Protein AF-N8WU53-F1 (afdb_monomer_lite)

Radius of gyration: 13.86 Å; chains: 1; bounding box: 39×36×28 Å

Foldseek 3Di:
DDLVQQDDPCLFVVLAQDDAQLCAPPQAPQDPRSHQWGWAAAPPPCADVPGTGRSLRTFIGGPRVNCVRVCVPVVDDDDPVSSVRRSVVSVVSCVVVVNDDDPPDDD

InterPro domains:
  IPR010774 Putative nuclease YbcO [PF07102] (10-84)

Organism: NCBI:txid70346

Sequence (107 aa):
MSKAERISEHLRQFAKHQPCTLRLPGVCSDDAQHETTVMCHLSIGMRGVGMKVNDLFSIHACHTCHDALDRRRGDIEIDEGDVLKALCRTLELRMRAGLIQVKGMPQ

Structure (mmCIF, N/CA/C/O backbone):
data_AF-N8WU53-F1
#
_entry.id   AF-N8WU53-F1
#
loop_
_atom_site.group_PDB
_atom_site.id
_atom_site.type_symbol
_atom_site.label_atom_id
_atom_site.label_alt_id
_atom_site.label_comp_id
_atom_site.label_asym_id
_atom_site.label_entity_id
_atom_site.label_seq_id
_atom_site.pdbx_PDB_ins_code
_atom_site.Cartn_x
_atom_site.Cartn_y
_atom_site.Cartn_z
_atom_site.occupancy
_atom_site.B_iso_or_equiv
_atom_site.auth_seq_id
_atom_site.auth_comp_id
_atom_site.auth_asym_id
_atom_site.auth_atom_id
_atom_site.pdbx_PDB_model_num
ATOM 1 N N . MET A 1 1 ? -7.052 21.679 2.124 1.00 68.88 1 MET A N 1
ATOM 2 C CA . MET A 1 1 ? -6.437 20.830 3.163 1.00 68.88 1 MET A CA 1
ATOM 3 C C . MET A 1 1 ? -5.041 21.334 3.496 1.00 68.88 1 MET A C 1
ATOM 5 O O . MET A 1 1 ? -4.199 21.395 2.601 1.00 68.88 1 MET A O 1
ATOM 9 N N . SER A 1 2 ? -4.780 21.689 4.747 1.00 80.56 2 SER A N 1
ATOM 10 C CA . SER A 1 2 ? -3.460 21.978 5.306 1.00 80.56 2 SER A CA 1
ATOM 11 C C . SER A 1 2 ? -2.570 20.724 5.323 1.00 80.56 2 SER A C 1
ATOM 13 O O . SER A 1 2 ? -3.004 19.629 4.957 1.00 80.56 2 SER A O 1
ATOM 15 N N . LYS A 1 3 ? -1.301 20.871 5.724 1.00 77.75 3 LYS A N 1
ATOM 16 C CA . LYS A 1 3 ? -0.391 19.730 5.927 1.00 77.75 3 LYS A CA 1
ATOM 17 C C . LYS A 1 3 ? -0.889 18.805 7.046 1.00 77.75 3 LYS A C 1
ATOM 19 O O . LYS A 1 3 ? -0.822 17.594 6.887 1.00 77.75 3 LYS A O 1
ATOM 24 N N . ALA A 1 4 ? -1.406 19.372 8.137 1.00 84.81 4 ALA A N 1
ATOM 25 C CA . ALA A 1 4 ? -1.896 18.610 9.284 1.00 84.81 4 ALA A CA 1
ATOM 26 C C . ALA A 1 4 ? -3.125 17.760 8.926 1.00 84.81 4 ALA A C 1
ATOM 28 O O . ALA A 1 4 ? -3.205 16.605 9.314 1.00 84.81 4 ALA A O 1
ATOM 29 N N . GLU A 1 5 ? -4.025 18.287 8.092 1.00 85.75 5 GLU A N 1
ATOM 30 C CA . GLU A 1 5 ? -5.240 17.577 7.657 1.00 85.75 5 GLU A CA 1
ATOM 31 C C . GLU A 1 5 ? -4.962 16.396 6.707 1.00 85.75 5 GLU A C 1
ATOM 33 O O . GLU A 1 5 ? -5.870 15.638 6.378 1.00 85.75 5 GLU A O 1
ATOM 38 N N . ARG A 1 6 ? -3.723 16.246 6.220 1.00 87.56 6 ARG A N 1
ATOM 39 C CA . ARG A 1 6 ? -3.320 15.199 5.266 1.00 87.56 6 ARG A CA 1
ATOM 40 C C . ARG A 1 6 ? -2.538 14.055 5.903 1.00 87.56 6 ARG A C 1
ATOM 42 O O . ARG A 1 6 ? -2.235 13.098 5.198 1.00 87.56 6 ARG A O 1
ATOM 49 N N . ILE A 1 7 ? -2.175 14.171 7.178 1.00 91.94 7 ILE A N 1
ATOM 50 C CA . ILE A 1 7 ? -1.293 13.229 7.870 1.00 91.94 7 ILE A CA 1
ATOM 51 C C . ILE A 1 7 ? -2.091 12.505 8.953 1.00 91.94 7 ILE A C 1
ATOM 53 O O . ILE A 1 7 ? -2.814 13.139 9.715 1.00 91.94 7 ILE A O 1
ATOM 57 N N . SER A 1 8 ? -1.939 11.184 9.041 1.00 95.00 8 SER A N 1
ATOM 58 C CA . SER A 1 8 ? -2.538 10.359 10.088 1.00 95.00 8 SER A CA 1
ATOM 59 C C . SER A 1 8 ? -1.517 9.375 10.644 1.00 95.00 8 SER A C 1
ATOM 61 O O . SER A 1 8 ? -1.058 8.467 9.951 1.00 95.00 8 SER A O 1
ATOM 63 N N . GLU A 1 9 ? -1.190 9.531 11.927 1.00 95.62 9 GLU A N 1
ATOM 64 C CA . GLU A 1 9 ? -0.300 8.604 12.628 1.00 95.62 9 GLU A CA 1
ATOM 65 C C . GLU A 1 9 ? -0.926 7.211 12.758 1.00 95.62 9 GLU A C 1
ATOM 67 O O . GLU A 1 9 ? -0.242 6.202 12.614 1.00 95.62 9 GLU A O 1
ATOM 72 N N . HIS A 1 10 ? -2.248 7.138 12.923 1.00 97.12 10 HIS A N 1
ATOM 73 C CA . HIS A 1 10 ? -2.960 5.865 12.993 1.00 97.12 10 HIS A CA 1
ATOM 74 C C . HIS A 1 10 ? -2.848 5.071 11.690 1.00 97.12 10 HIS A C 1
ATOM 76 O O . HIS A 1 10 ? -2.605 3.870 11.740 1.00 97.12 10 HIS A O 1
ATOM 82 N N . LEU A 1 11 ? -2.949 5.725 10.525 1.00 97.44 11 LEU A N 1
ATOM 83 C CA . LEU A 1 11 ? -2.757 5.046 9.237 1.00 97.44 11 LEU A CA 1
ATOM 84 C C . LEU A 1 11 ? -1.309 4.571 9.049 1.00 97.44 11 LEU A C 1
ATOM 86 O O . LEU A 1 11 ? -1.088 3.487 8.510 1.00 97.44 11 LEU A O 1
ATOM 90 N N . ARG A 1 12 ? -0.330 5.353 9.522 1.00 96.06 12 ARG A N 1
ATOM 91 C CA . ARG A 1 12 ? 1.099 4.998 9.466 1.00 96.06 12 ARG A CA 1
ATOM 92 C C . ARG A 1 12 ? 1.419 3.784 10.316 1.00 96.06 12 ARG A C 1
ATOM 94 O O . ARG A 1 12 ? 2.078 2.868 9.834 1.00 96.06 12 ARG A O 1
ATOM 101 N N . GLN A 1 13 ? 0.960 3.782 11.564 1.00 97.75 13 GLN A N 1
ATOM 102 C CA . GLN A 1 13 ? 1.178 2.661 12.473 1.00 97.75 13 GLN A CA 1
ATOM 103 C C . GLN A 1 13 ? 0.401 1.431 12.023 1.00 97.75 13 GLN A C 1
ATOM 105 O O . GLN A 1 13 ? 0.956 0.339 12.045 1.00 97.75 13 GLN A O 1
ATOM 110 N N . PHE A 1 14 ? -0.834 1.607 11.543 1.00 98.12 14 PHE A N 1
ATOM 111 C CA . PHE A 1 14 ? -1.641 0.498 11.052 1.00 98.12 14 PHE A CA 1
ATOM 112 C C . PHE A 1 14 ? -0.995 -0.225 9.879 1.00 98.12 14 PHE A C 1
ATOM 114 O O . PHE A 1 14 ? -1.130 -1.430 9.815 1.00 98.12 14 PHE A O 1
ATOM 121 N N . ALA A 1 15 ? -0.286 0.463 8.980 1.00 97.88 15 ALA A N 1
ATOM 122 C CA . ALA A 1 15 ? 0.352 -0.186 7.833 1.00 97.88 15 ALA A CA 1
ATOM 123 C C . ALA A 1 15 ? 1.452 -1.193 8.215 1.00 97.88 15 ALA A C 1
ATOM 125 O O . ALA A 1 15 ? 1.756 -2.079 7.417 1.00 97.88 15 ALA A O 1
ATOM 126 N N . LYS A 1 16 ? 2.051 -1.069 9.406 1.00 96.56 16 LYS A N 1
ATOM 127 C CA . LYS A 1 16 ? 3.054 -2.025 9.891 1.00 96.56 16 LYS A CA 1
ATOM 128 C C . LYS A 1 16 ? 2.402 -3.382 10.128 1.00 96.56 16 LYS A C 1
ATOM 130 O O . LYS A 1 16 ? 1.298 -3.450 10.664 1.00 96.56 16 LYS A O 1
ATOM 135 N N . HIS A 1 17 ? 3.101 -4.453 9.764 1.00 95.62 17 HIS A N 1
ATOM 136 C CA . HIS A 1 17 ? 2.609 -5.828 9.898 1.00 95.62 17 HIS A CA 1
ATOM 137 C C . HIS A 1 17 ? 1.288 -6.104 9.154 1.00 95.62 17 HIS A C 1
ATOM 139 O O . HIS A 1 17 ? 0.575 -7.054 9.477 1.00 95.62 17 HIS A O 1
ATOM 145 N N . GLN A 1 18 ? 0.940 -5.287 8.156 1.00 98.00 18 GLN A N 1
ATOM 146 C CA . GLN A 1 18 ? -0.195 -5.554 7.274 1.00 98.00 18 GLN A CA 1
ATOM 147 C C . GLN A 1 18 ? 0.272 -6.202 5.981 1.00 98.00 18 GLN A C 1
ATOM 149 O O . GLN A 1 18 ? 1.367 -5.895 5.520 1.00 98.00 18 GLN A O 1
ATOM 154 N N . PRO A 1 19 ? -0.578 -7.003 5.323 1.00 98.19 19 PRO A N 1
ATOM 155 C CA . PRO A 1 19 ? -0.235 -7.567 4.030 1.00 98.19 19 PRO A CA 1
ATOM 156 C C . PRO A 1 19 ? 0.149 -6.490 3.016 1.00 98.19 19 PRO A C 1
ATOM 158 O O . PRO A 1 19 ? -0.528 -5.460 2.894 1.00 98.19 19 PRO A O 1
ATOM 161 N N . CYS A 1 20 ? 1.170 -6.771 2.207 1.00 98.44 20 CYS A N 1
ATOM 162 C CA . CYS A 1 20 ? 1.442 -5.991 1.013 1.00 98.44 20 CYS A CA 1
ATOM 163 C C . CYS A 1 20 ? 0.202 -6.038 0.112 1.00 98.44 20 CYS A C 1
ATOM 165 O O . CYS A 1 20 ? -0.327 -7.102 -0.232 1.00 98.44 20 CYS A O 1
ATOM 167 N N . THR A 1 21 ? -0.292 -4.862 -0.260 1.00 98.62 21 THR A N 1
ATOM 168 C CA . THR A 1 21 ? -1.494 -4.716 -1.088 1.00 98.62 21 THR A CA 1
ATOM 169 C C . THR A 1 21 ? -1.171 -4.603 -2.572 1.00 98.62 21 THR A C 1
ATOM 171 O O . THR A 1 21 ? -2.027 -4.952 -3.389 1.00 98.62 21 THR A O 1
ATOM 174 N N . LEU A 1 22 ? 0.059 -4.197 -2.921 1.00 97.62 22 LEU A N 1
ATOM 175 C CA . LEU A 1 22 ? 0.516 -4.082 -4.308 1.00 97.62 22 LEU A CA 1
ATOM 176 C C . LEU A 1 22 ? 0.755 -5.452 -4.952 1.00 97.62 22 LEU A C 1
ATOM 178 O O . LEU A 1 22 ? 0.234 -5.708 -6.031 1.00 97.62 22 LEU A O 1
ATOM 182 N N . ARG A 1 23 ? 1.441 -6.365 -4.249 1.00 96.06 23 ARG A N 1
ATOM 183 C CA . ARG A 1 23 ? 1.624 -7.776 -4.651 1.00 96.06 23 ARG A CA 1
ATOM 184 C C . ARG A 1 23 ? 2.118 -7.959 -6.093 1.00 96.06 23 ARG A C 1
ATOM 186 O O . ARG A 1 23 ? 1.595 -8.804 -6.816 1.00 96.06 23 ARG A O 1
ATOM 193 N N . LEU A 1 24 ? 3.120 -7.176 -6.499 1.00 95.88 24 LEU A N 1
ATOM 194 C CA . LEU A 1 24 ? 3.713 -7.276 -7.836 1.00 95.88 24 LEU A CA 1
ATOM 195 C C . LEU A 1 24 ? 4.243 -8.703 -8.091 1.00 95.88 24 LEU A C 1
ATOM 197 O O . LEU A 1 24 ? 5.079 -9.179 -7.311 1.00 95.88 24 LEU A O 1
ATOM 201 N N . PRO A 1 25 ? 3.784 -9.397 -9.149 1.00 94.00 25 PRO A N 1
ATOM 202 C CA . PRO A 1 25 ? 4.235 -10.750 -9.465 1.00 94.00 25 PRO A CA 1
ATOM 203 C C . PRO A 1 25 ? 5.750 -10.816 -9.681 1.00 94.00 25 PRO A C 1
ATOM 205 O O . PRO A 1 25 ? 6.319 -9.979 -10.373 1.00 94.00 25 PRO A O 1
ATOM 208 N N . GLY A 1 26 ? 6.418 -11.796 -9.067 1.00 93.69 26 GLY A N 1
ATOM 209 C CA . GLY A 1 26 ? 7.875 -11.973 -9.181 1.00 93.69 26 GLY A CA 1
ATOM 210 C C . GLY A 1 26 ? 8.731 -10.917 -8.464 1.00 93.69 26 GLY A C 1
ATOM 211 O O . GLY A 1 26 ? 9.950 -11.051 -8.434 1.00 93.69 26 GLY A O 1
ATOM 212 N N . VAL A 1 27 ? 8.112 -9.897 -7.860 1.00 95.62 27 VAL A N 1
ATOM 213 C CA . VAL A 1 27 ? 8.795 -8.793 -7.162 1.00 95.62 27 VAL A CA 1
ATOM 214 C C . VAL A 1 27 ? 8.447 -8.779 -5.678 1.00 95.62 27 VAL A C 1
ATOM 216 O O . VAL A 1 27 ? 9.303 -8.511 -4.840 1.00 95.62 27 VAL A O 1
ATOM 219 N N . CYS A 1 28 ? 7.183 -9.037 -5.339 1.00 96.88 28 CYS A N 1
ATOM 220 C CA . CYS A 1 28 ? 6.686 -8.948 -3.974 1.00 96.88 28 CYS A CA 1
ATOM 221 C C . CYS A 1 28 ? 7.401 -9.932 -3.042 1.00 96.88 28 CYS A C 1
ATOM 223 O O . CYS A 1 28 ? 7.313 -11.142 -3.223 1.00 96.88 28 CYS A O 1
ATOM 225 N N . SER A 1 29 ? 8.051 -9.394 -2.010 1.00 95.25 29 SER A N 1
ATOM 226 C CA . SER A 1 29 ? 8.751 -10.156 -0.965 1.00 95.25 29 SER A CA 1
ATOM 227 C C . SER A 1 29 ? 8.067 -9.995 0.394 1.00 95.25 29 SER A C 1
ATOM 229 O O . SER A 1 29 ? 8.722 -9.778 1.406 1.00 95.25 29 SER A O 1
ATOM 231 N N . ASP A 1 30 ? 6.734 -10.001 0.393 1.00 95.62 30 ASP A N 1
ATOM 232 C CA . ASP A 1 30 ? 5.934 -9.973 1.618 1.00 95.62 30 ASP A CA 1
ATOM 233 C C . ASP A 1 30 ? 5.986 -11.350 2.291 1.00 95.62 30 ASP A C 1
ATOM 235 O O . ASP A 1 30 ? 5.674 -12.361 1.659 1.00 95.62 30 ASP A O 1
ATOM 239 N N . ASP A 1 31 ? 6.426 -11.382 3.545 1.00 92.06 31 ASP A N 1
ATOM 2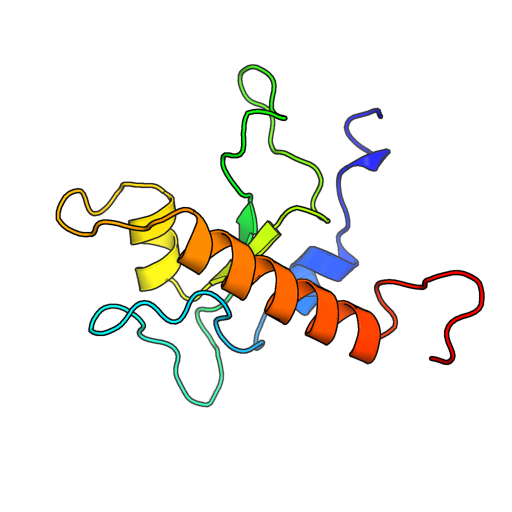40 C CA . ASP A 1 31 ? 6.513 -12.594 4.358 1.00 92.06 31 ASP A CA 1
ATOM 241 C C . ASP A 1 31 ? 5.216 -12.824 5.160 1.00 92.06 31 ASP A C 1
ATOM 243 O O . ASP A 1 31 ? 4.247 -12.071 5.051 1.00 92.06 31 ASP A O 1
ATOM 247 N N . ALA A 1 32 ? 5.167 -13.897 5.953 1.00 92.19 32 ALA A N 1
ATOM 248 C CA . ALA A 1 32 ? 3.982 -14.241 6.742 1.00 92.19 32 ALA A CA 1
ATOM 249 C C . ALA A 1 32 ? 3.752 -13.308 7.950 1.00 92.19 32 ALA A C 1
ATOM 251 O O . ALA A 1 32 ? 2.662 -13.308 8.519 1.00 92.19 32 ALA A O 1
ATOM 252 N N . GLN A 1 33 ? 4.769 -12.547 8.359 1.00 92.62 33 GLN A N 1
ATOM 253 C CA . GLN A 1 33 ? 4.744 -11.595 9.472 1.00 92.62 33 GLN A CA 1
ATOM 254 C C . GLN A 1 33 ? 4.598 -10.136 8.995 1.00 92.62 33 GLN A C 1
ATOM 256 O O . GLN A 1 33 ? 4.440 -9.221 9.812 1.00 92.62 33 GLN A O 1
ATOM 261 N N . HIS A 1 34 ? 4.638 -9.920 7.680 1.00 96.88 34 HIS A N 1
ATOM 262 C CA . HIS A 1 34 ? 4.556 -8.637 7.002 1.00 96.88 34 HIS A CA 1
ATOM 263 C C . HIS A 1 34 ? 5.556 -7.596 7.533 1.00 96.88 34 HIS A C 1
ATOM 265 O O . HIS A 1 34 ? 5.244 -6.402 7.607 1.00 96.88 34 HIS A O 1
ATOM 271 N N . GLU A 1 35 ? 6.756 -8.028 7.937 1.00 95.88 35 GLU A N 1
ATOM 272 C CA . GLU A 1 35 ? 7.703 -7.191 8.696 1.00 95.88 35 GLU A CA 1
ATOM 273 C C . GLU A 1 35 ? 8.158 -5.954 7.922 1.00 95.88 35 GLU A C 1
ATOM 275 O O . GLU A 1 35 ? 8.373 -4.884 8.493 1.00 95.88 35 GLU A O 1
ATOM 280 N N . THR A 1 36 ? 8.285 -6.093 6.604 1.00 97.00 36 THR A N 1
ATOM 281 C CA . THR A 1 36 ? 8.796 -5.025 5.738 1.00 97.00 36 THR A CA 1
ATOM 282 C C . THR A 1 36 ? 7.701 -4.135 5.157 1.00 97.00 36 THR A C 1
ATOM 284 O O . THR A 1 36 ? 8.008 -3.214 4.395 1.00 97.00 36 THR A O 1
ATOM 287 N N . THR A 1 37 ? 6.431 -4.394 5.479 1.00 98.12 37 THR A N 1
ATOM 288 C CA . THR A 1 37 ? 5.317 -3.622 4.931 1.00 98.12 37 THR A CA 1
ATOM 289 C C . THR A 1 37 ? 5.160 -2.283 5.643 1.00 98.12 37 THR A C 1
ATOM 291 O O . THR A 1 37 ? 5.073 -2.198 6.868 1.00 98.12 37 THR A O 1
ATOM 294 N N . VAL A 1 38 ? 5.114 -1.215 4.844 1.00 97.56 38 VAL A N 1
ATOM 295 C CA . VAL A 1 38 ? 4.956 0.167 5.306 1.00 97.56 38 VAL A CA 1
ATOM 296 C C . VAL A 1 38 ? 3.898 0.909 4.492 1.00 97.56 38 VAL A C 1
ATOM 298 O O . VAL A 1 38 ? 3.415 0.437 3.461 1.00 97.56 38 VAL A O 1
ATOM 301 N N . MET A 1 39 ? 3.529 2.101 4.963 1.00 97.56 39 MET A N 1
ATOM 302 C CA . MET A 1 39 ? 2.634 3.005 4.246 1.00 97.56 39 MET A CA 1
ATOM 303 C C . MET A 1 39 ? 3.391 3.757 3.142 1.00 97.56 39 MET A C 1
ATOM 305 O O . MET A 1 39 ? 4.287 4.551 3.433 1.00 97.56 39 MET A O 1
ATOM 309 N N . CYS A 1 40 ? 2.987 3.563 1.888 1.00 96.06 40 CYS A N 1
ATOM 310 C CA . CYS A 1 40 ? 3.622 4.147 0.707 1.00 96.06 40 CYS A CA 1
ATOM 311 C C . CYS A 1 40 ? 2.671 5.112 -0.007 1.00 96.06 40 CYS A C 1
ATOM 313 O O . CYS A 1 40 ? 1.580 4.732 -0.435 1.00 96.06 40 CYS A O 1
ATOM 315 N N . HIS A 1 41 ? 3.071 6.378 -0.142 1.00 93.88 41 HIS A N 1
ATOM 316 C CA . HIS A 1 41 ? 2.268 7.409 -0.808 1.00 93.88 41 HIS A CA 1
ATOM 317 C C . HIS A 1 41 ? 2.225 7.216 -2.321 1.00 93.88 41 HIS A C 1
ATOM 319 O O . HIS A 1 41 ? 3.263 7.057 -2.959 1.00 93.88 41 HIS A O 1
ATOM 325 N N . LEU A 1 42 ? 1.035 7.336 -2.909 1.00 92.25 42 LEU A N 1
ATOM 326 C CA . LEU A 1 42 ? 0.875 7.250 -4.356 1.00 92.25 42 LEU A CA 1
ATOM 327 C C . LEU A 1 42 ? 1.303 8.543 -5.062 1.00 92.25 42 LEU A C 1
ATOM 329 O O . LEU A 1 42 ? 1.043 9.661 -4.608 1.00 92.25 42 LEU A O 1
ATOM 333 N N . SER A 1 43 ? 1.911 8.392 -6.238 1.00 83.31 43 SER A N 1
ATOM 334 C CA . SER A 1 43 ? 2.417 9.497 -7.059 1.00 83.31 43 SER A CA 1
ATOM 335 C C . SER A 1 43 ? 1.390 10.037 -8.073 1.00 83.31 43 SER A C 1
ATOM 337 O O . SER A 1 43 ? 1.739 10.316 -9.213 1.00 83.31 43 SER A O 1
ATOM 339 N N . ILE A 1 44 ? 0.143 10.263 -7.652 1.00 79.81 44 ILE A N 1
ATOM 340 C CA . ILE A 1 44 ? -1.037 10.513 -8.518 1.00 79.81 44 ILE A CA 1
ATOM 341 C C . ILE A 1 44 ? -1.315 11.990 -8.879 1.00 79.81 44 ILE A C 1
ATOM 343 O O . ILE A 1 44 ? -2.461 12.419 -8.915 1.00 79.81 44 ILE A O 1
ATOM 347 N N . GLY A 1 45 ? -0.291 12.827 -9.077 1.00 74.31 45 GLY A N 1
A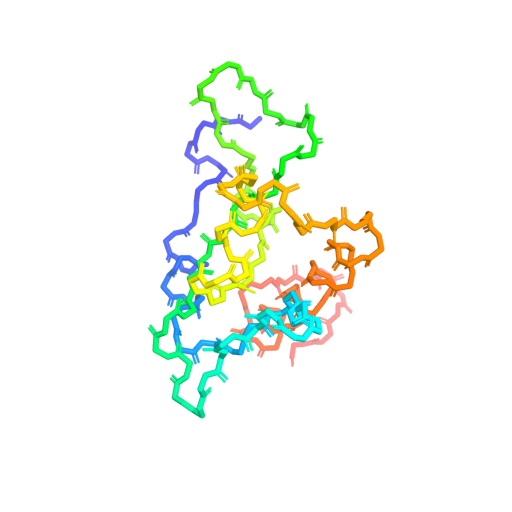TOM 348 C CA . GLY A 1 45 ? -0.476 14.233 -9.508 1.00 74.31 45 GLY A CA 1
ATOM 349 C C . GLY A 1 45 ? -1.155 15.182 -8.499 1.00 74.31 45 GLY A C 1
ATOM 350 O O . GLY A 1 45 ? -1.118 16.394 -8.669 1.00 74.31 45 GLY A O 1
ATOM 351 N N . MET A 1 46 ? -1.690 14.670 -7.389 1.00 72.94 46 MET A N 1
ATOM 352 C CA . MET A 1 46 ? -2.326 15.448 -6.314 1.00 72.94 46 MET A CA 1
ATOM 353 C C . MET A 1 46 ? -1.322 15.996 -5.282 1.00 72.94 46 MET A C 1
ATOM 355 O O . MET A 1 46 ? -1.676 16.266 -4.131 1.00 72.94 46 MET A O 1
ATOM 359 N N . ARG A 1 47 ? -0.046 16.125 -5.663 1.00 69.56 47 ARG A N 1
ATOM 360 C CA . ARG A 1 47 ? 1.028 16.624 -4.798 1.00 69.56 47 ARG A CA 1
ATOM 361 C C . ARG A 1 47 ? 1.630 17.907 -5.362 1.00 69.56 47 ARG A C 1
ATOM 363 O O . ARG A 1 47 ? 1.871 18.002 -6.558 1.00 69.56 47 ARG A O 1
ATOM 370 N N . GLY A 1 48 ? 1.911 18.873 -4.489 1.00 66.50 48 GLY A N 1
ATOM 371 C CA . GLY A 1 48 ? 2.773 20.007 -4.834 1.00 66.50 48 GLY A CA 1
ATOM 372 C C . GLY A 1 48 ? 4.255 19.633 -4.761 1.00 66.50 48 GLY A C 1
ATOM 373 O O . GLY A 1 48 ? 4.611 18.527 -4.345 1.00 66.50 48 GLY A O 1
ATOM 374 N N . VAL A 1 49 ? 5.127 20.574 -5.125 1.00 71.56 49 VAL A N 1
ATOM 375 C CA . VAL A 1 49 ? 6.585 20.407 -5.025 1.00 71.56 49 VAL A CA 1
ATOM 376 C C . VAL A 1 49 ? 6.972 20.084 -3.578 1.00 71.56 49 VAL A C 1
ATOM 378 O O . VAL A 1 49 ? 6.572 20.784 -2.651 1.00 71.56 49 VAL A O 1
ATOM 381 N N . GLY A 1 50 ? 7.701 18.983 -3.374 1.00 71.31 50 GLY A N 1
ATOM 382 C CA . GLY A 1 50 ? 8.144 18.536 -2.046 1.00 71.31 50 GLY A CA 1
ATOM 383 C C . GLY A 1 50 ? 7.033 18.046 -1.106 1.00 71.31 50 GLY A C 1
ATOM 384 O O . GLY A 1 50 ? 7.307 17.758 0.057 1.00 71.31 50 GLY A O 1
ATOM 385 N N . MET A 1 51 ? 5.784 17.929 -1.572 1.00 75.19 51 MET A N 1
ATOM 386 C CA . MET A 1 51 ? 4.669 17.463 -0.746 1.00 75.19 51 MET A CA 1
ATOM 387 C C . MET A 1 51 ? 4.312 16.005 -1.028 1.00 75.19 51 MET A C 1
ATOM 389 O O . MET A 1 51 ? 4.417 15.520 -2.152 1.00 75.19 51 MET A O 1
ATOM 393 N N . LYS A 1 52 ? 3.829 15.310 0.001 1.00 82.19 52 LYS A N 1
ATOM 394 C CA . LYS A 1 52 ? 3.144 14.023 -0.149 1.00 82.19 52 LYS A CA 1
ATOM 395 C C . LYS A 1 52 ? 1.645 14.262 -0.357 1.00 82.19 52 LYS A C 1
ATOM 397 O O . LYS A 1 52 ? 1.111 15.306 0.039 1.00 82.19 52 LYS A O 1
ATOM 402 N N . VAL A 1 53 ? 0.982 13.308 -1.005 1.00 89.12 53 VAL A N 1
ATOM 403 C CA . VAL A 1 53 ? -0.486 13.259 -1.061 1.00 89.12 53 VAL A CA 1
ATOM 404 C C . VAL A 1 53 ? -1.055 12.984 0.338 1.00 89.12 53 VAL A C 1
ATOM 406 O O . VAL A 1 53 ? -0.305 12.706 1.273 1.00 89.12 53 VAL A O 1
ATOM 409 N N . ASN A 1 54 ? -2.375 13.093 0.492 1.00 91.88 54 ASN A N 1
ATOM 410 C CA . ASN A 1 54 ? -3.057 12.689 1.722 1.00 91.88 54 ASN A CA 1
ATOM 411 C C . ASN A 1 54 ? -2.704 11.230 2.079 1.00 91.88 54 ASN A C 1
ATOM 413 O O . ASN A 1 54 ? -2.677 10.386 1.186 1.00 91.88 54 ASN A O 1
ATOM 417 N N . ASP A 1 55 ? -2.469 10.933 3.360 1.00 94.44 55 ASP A N 1
ATOM 418 C CA . ASP A 1 55 ? -2.206 9.579 3.866 1.00 94.44 55 ASP A CA 1
ATOM 419 C C . ASP A 1 55 ? -3.341 8.594 3.510 1.00 94.44 55 ASP A C 1
ATOM 421 O O . ASP A 1 55 ? -3.094 7.398 3.380 1.00 94.44 55 ASP A O 1
ATOM 425 N N . LEU A 1 56 ? -4.564 9.067 3.249 1.00 94.00 56 LEU A N 1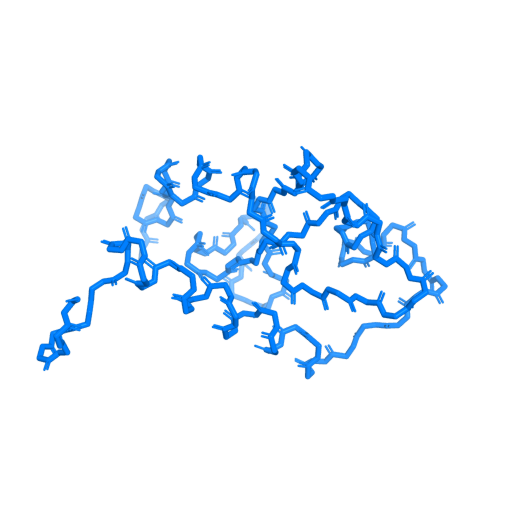
ATOM 426 C CA . LEU A 1 56 ? -5.647 8.246 2.699 1.00 94.00 56 L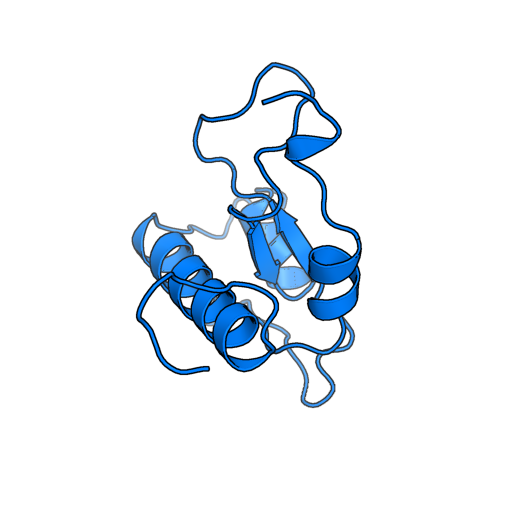EU A CA 1
ATOM 427 C C . LEU A 1 56 ? -5.311 7.677 1.307 1.00 94.00 56 LEU A C 1
ATOM 429 O O . LEU A 1 56 ? -5.666 6.539 1.012 1.00 94.00 56 LEU A O 1
ATOM 433 N N . PHE A 1 57 ? -4.574 8.425 0.481 1.00 94.38 57 PHE A N 1
ATOM 434 C CA . PHE A 1 57 ? -4.111 8.026 -0.855 1.00 94.38 57 PHE A CA 1
ATOM 435 C C . PHE A 1 57 ? -2.723 7.374 -0.792 1.00 94.38 57 PHE A C 1
ATOM 437 O O . PHE A 1 57 ? -1.774 7.754 -1.484 1.00 94.38 57 PHE A O 1
ATOM 444 N N . SER A 1 58 ? -2.607 6.388 0.089 1.00 96.56 58 SER A N 1
ATOM 445 C CA . SER A 1 58 ? -1.422 5.556 0.260 1.00 96.56 58 SER A CA 1
ATOM 446 C C . SER A 1 58 ? -1.815 4.086 0.279 1.00 96.56 58 SER A C 1
ATOM 448 O O . SER A 1 58 ? -2.963 3.748 0.576 1.00 96.56 58 SER A O 1
ATOM 450 N N . ILE A 1 59 ? -0.849 3.227 -0.026 1.00 98.12 59 ILE A N 1
ATOM 451 C CA . ILE A 1 59 ? -1.007 1.774 -0.036 1.00 98.12 59 ILE A CA 1
ATOM 452 C C . ILE A 1 59 ? -0.102 1.129 1.009 1.00 98.12 59 ILE A C 1
ATOM 454 O O . ILE A 1 59 ? 0.857 1.751 1.468 1.00 98.12 59 ILE A O 1
ATOM 458 N N . HIS A 1 60 ? -0.381 -0.120 1.373 1.00 98.56 60 HIS A N 1
ATOM 459 C CA . HIS A 1 60 ? 0.583 -0.935 2.114 1.00 98.56 60 HIS A CA 1
ATOM 460 C C . HIS A 1 60 ? 1.488 -1.661 1.118 1.00 98.56 60 HIS A C 1
ATOM 462 O O . HIS A 1 60 ? 0.979 -2.400 0.266 1.00 98.56 60 HIS A O 1
ATOM 468 N N . ALA A 1 61 ? 2.801 -1.464 1.200 1.00 98.12 61 ALA A N 1
ATOM 469 C CA . ALA A 1 61 ? 3.757 -2.163 0.346 1.00 98.12 61 ALA A CA 1
ATOM 470 C C . ALA A 1 61 ? 4.971 -2.650 1.142 1.00 98.12 61 ALA A C 1
ATOM 472 O O . ALA A 1 61 ? 5.518 -1.911 1.962 1.00 98.12 61 ALA A O 1
ATOM 473 N N . CYS A 1 62 ? 5.392 -3.889 0.871 1.00 98.06 62 CYS A N 1
ATOM 474 C CA . CYS A 1 62 ? 6.680 -4.410 1.324 1.00 98.06 62 CYS A CA 1
ATOM 475 C C . CYS A 1 62 ? 7.834 -3.664 0.641 1.00 98.06 62 CYS A C 1
ATOM 477 O O . CYS A 1 62 ? 7.634 -2.994 -0.378 1.00 98.06 62 CYS A O 1
ATOM 479 N N . HIS A 1 63 ? 9.049 -3.794 1.173 1.00 96.75 63 HIS A N 1
ATOM 480 C CA . HIS A 1 63 ? 10.202 -3.015 0.711 1.00 96.75 63 HIS A CA 1
ATOM 481 C C . HIS A 1 63 ? 10.486 -3.147 -0.801 1.00 96.75 63 HIS A C 1
ATOM 483 O O . HIS A 1 63 ? 10.698 -2.134 -1.462 1.00 96.75 63 HIS A O 1
ATOM 489 N N . THR A 1 64 ? 10.393 -4.348 -1.386 1.00 96.75 64 THR A N 1
ATOM 490 C CA . THR A 1 64 ? 10.642 -4.545 -2.828 1.00 96.75 64 THR A CA 1
ATOM 491 C C . THR A 1 64 ? 9.568 -3.912 -3.711 1.00 96.75 64 THR A C 1
ATOM 493 O O . THR A 1 64 ? 9.877 -3.265 -4.711 1.00 96.75 64 THR A O 1
ATOM 496 N N . CYS A 1 65 ? 8.295 -4.050 -3.328 1.00 97.06 65 CYS A N 1
ATOM 497 C CA . CYS A 1 65 ? 7.180 -3.397 -4.016 1.00 97.06 65 CYS A CA 1
ATOM 498 C C . CYS A 1 65 ? 7.259 -1.871 -3.889 1.00 97.06 65 CYS A C 1
ATOM 500 O O . CYS A 1 65 ? 6.952 -1.154 -4.838 1.00 97.06 65 CYS A O 1
ATOM 502 N N . HIS A 1 66 ? 7.681 -1.374 -2.728 1.00 96.50 66 HIS A N 1
ATOM 503 C CA . HIS A 1 66 ? 7.887 0.048 -2.490 1.00 96.50 66 HIS A CA 1
ATOM 504 C C . HIS A 1 66 ? 9.014 0.612 -3.364 1.00 96.50 66 HIS A C 1
ATOM 506 O O . HIS A 1 66 ? 8.841 1.671 -3.963 1.00 96.50 66 HIS A O 1
ATOM 512 N N . ASP A 1 67 ? 10.133 -0.101 -3.496 1.00 95.81 67 ASP A N 1
ATOM 513 C CA . ASP A 1 67 ? 11.237 0.300 -4.375 1.00 95.81 67 ASP A CA 1
ATOM 514 C C . ASP A 1 67 ? 10.822 0.364 -5.846 1.00 95.81 67 ASP A C 1
ATOM 516 O O . ASP A 1 67 ? 11.196 1.303 -6.555 1.00 95.81 67 ASP A O 1
ATOM 520 N N . ALA A 1 68 ? 10.012 -0.595 -6.296 1.00 95.19 68 ALA A N 1
ATOM 521 C CA . ALA A 1 68 ? 9.431 -0.568 -7.631 1.00 95.19 68 ALA A CA 1
ATOM 522 C C . ALA A 1 68 ? 8.486 0.635 -7.815 1.00 95.19 68 ALA A C 1
ATOM 524 O O . ALA A 1 68 ? 8.626 1.384 -8.782 1.00 95.19 68 ALA A O 1
ATOM 525 N N . LEU A 1 69 ? 7.585 0.887 -6.855 1.00 94.12 69 LEU A N 1
ATOM 526 C CA . LEU A 1 69 ? 6.643 2.015 -6.899 1.00 94.12 69 LEU A CA 1
ATOM 527 C C . LEU A 1 69 ? 7.350 3.378 -6.946 1.00 94.12 69 LEU A C 1
ATOM 529 O O . LEU A 1 69 ? 6.931 4.273 -7.682 1.00 94.12 69 LEU A O 1
ATOM 533 N N . ASP A 1 70 ? 8.440 3.525 -6.196 1.00 92.25 70 ASP A N 1
ATOM 534 C CA . ASP A 1 70 ? 9.269 4.733 -6.176 1.00 92.25 70 ASP A CA 1
ATOM 535 C C . ASP A 1 70 ? 10.172 4.870 -7.414 1.00 92.25 70 ASP A C 1
ATOM 537 O O . ASP A 1 70 ? 10.936 5.832 -7.515 1.00 92.25 70 ASP A O 1
ATOM 541 N N . ARG A 1 71 ? 10.083 3.933 -8.371 1.00 89.75 71 ARG A N 1
ATOM 542 C CA . ARG A 1 71 ? 10.922 3.865 -9.578 1.00 89.75 71 ARG A CA 1
ATOM 543 C C . ARG A 1 71 ? 12.419 3.772 -9.265 1.00 89.75 71 ARG A C 1
ATOM 545 O O . ARG A 1 71 ? 13.250 4.199 -10.063 1.00 89.75 71 ARG A O 1
ATOM 552 N N . ARG A 1 72 ? 12.776 3.175 -8.120 1.00 90.12 72 ARG A N 1
ATOM 553 C CA . ARG A 1 72 ? 14.164 2.782 -7.801 1.00 90.12 72 ARG A CA 1
ATOM 554 C C . ARG A 1 72 ? 14.592 1.529 -8.574 1.00 90.12 72 ARG A C 1
ATOM 556 O O . ARG A 1 72 ? 15.782 1.265 -8.707 1.00 90.12 72 ARG A O 1
ATOM 563 N N . ARG A 1 73 ? 13.617 0.788 -9.113 1.00 87.56 73 ARG A N 1
ATOM 564 C CA . ARG A 1 73 ? 13.766 -0.373 -9.999 1.00 87.56 73 ARG A CA 1
ATOM 565 C C . ARG A 1 73 ? 13.146 -0.062 -11.363 1.00 87.56 73 ARG A C 1
ATOM 567 O O . ARG A 1 73 ? 11.949 -0.239 -11.554 1.00 87.56 73 ARG A O 1
ATOM 574 N N . GLY A 1 74 ? 13.948 0.466 -12.289 1.00 84.88 74 GLY A N 1
ATOM 575 C CA . GLY A 1 74 ? 13.477 0.863 -13.625 1.00 84.88 74 GLY A CA 1
ATOM 576 C C . GLY A 1 74 ? 13.120 -0.305 -14.553 1.00 84.88 74 GLY A C 1
ATOM 577 O O . GLY A 1 74 ? 12.559 -0.078 -15.616 1.00 84.88 74 GLY A O 1
ATOM 578 N N . ASP A 1 75 ? 13.447 -1.534 -14.152 1.00 90.25 75 ASP A N 1
ATOM 579 C CA . ASP A 1 75 ? 13.133 -2.789 -14.842 1.00 90.25 75 ASP A CA 1
ATOM 580 C C . ASP A 1 75 ? 11.703 -3.290 -14.592 1.00 90.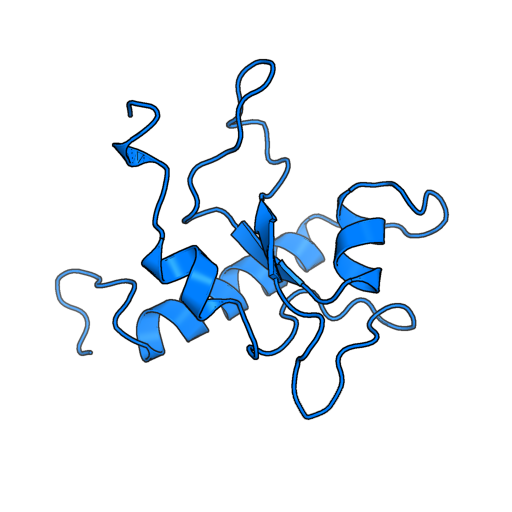25 75 ASP A C 1
ATOM 582 O O . ASP A 1 75 ? 11.256 -4.224 -15.253 1.00 90.25 75 ASP A O 1
ATOM 586 N N . ILE A 1 76 ? 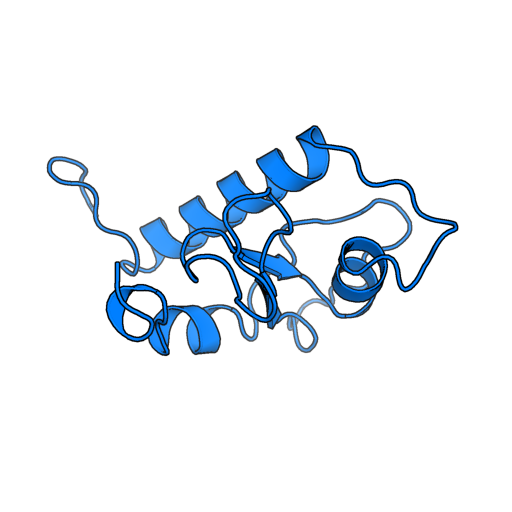10.995 -2.695 -13.631 1.00 92.38 76 ILE A N 1
ATOM 587 C CA . ILE A 1 76 ? 9.666 -3.134 -13.215 1.00 92.38 76 ILE A CA 1
ATOM 588 C C . ILE A 1 76 ? 8.643 -2.108 -13.689 1.00 92.38 76 ILE A C 1
ATOM 590 O O . ILE A 1 76 ? 8.614 -0.970 -13.216 1.00 92.38 76 ILE A O 1
ATOM 594 N N . GLU A 1 77 ? 7.770 -2.530 -14.596 1.00 90.62 77 GLU A N 1
ATOM 595 C CA . GLU A 1 77 ? 6.600 -1.746 -14.969 1.00 90.62 77 GLU A CA 1
ATOM 596 C C . GLU A 1 77 ? 5.471 -1.983 -13.964 1.00 90.62 77 GLU A C 1
ATOM 598 O O . GLU A 1 77 ? 5.183 -3.113 -13.573 1.00 90.62 77 GLU A O 1
ATOM 603 N N . ILE A 1 78 ? 4.848 -0.891 -13.527 1.00 93.06 78 ILE A N 1
ATOM 604 C CA . ILE A 1 78 ? 3.665 -0.903 -12.668 1.00 93.06 78 ILE A CA 1
ATOM 605 C C . ILE A 1 78 ? 2.607 -0.101 -13.400 1.00 93.06 78 ILE A C 1
ATOM 607 O O . ILE A 1 78 ? 2.826 1.079 -13.698 1.00 93.06 78 ILE A O 1
ATOM 611 N N . ASP A 1 79 ? 1.469 -0.729 -13.672 1.00 91.69 79 ASP A N 1
ATOM 612 C CA . ASP A 1 79 ? 0.359 -0.053 -14.324 1.00 91.69 79 ASP A CA 1
ATOM 613 C C . ASP A 1 79 ? -0.598 0.606 -13.312 1.00 91.69 79 ASP A C 1
ATOM 615 O O . ASP A 1 79 ? -0.543 0.403 -12.093 1.00 91.69 79 ASP A O 1
ATOM 619 N N . GLU A 1 80 ? -1.493 1.453 -13.821 1.00 91.50 80 GLU A N 1
ATOM 620 C CA . GLU A 1 80 ? -2.495 2.136 -12.996 1.00 91.50 80 GLU A CA 1
ATOM 621 C C . GLU A 1 80 ? -3.486 1.157 -12.346 1.00 91.50 80 GLU A C 1
ATOM 623 O O . GLU A 1 80 ? -4.001 1.425 -11.258 1.00 91.50 80 GLU A O 1
ATOM 628 N N . GLY A 1 81 ? -3.734 0.008 -12.976 1.00 95.38 81 GLY A N 1
ATOM 629 C CA . GLY A 1 81 ? -4.590 -1.054 -12.464 1.00 95.38 81 GLY A CA 1
ATOM 630 C C . GLY A 1 81 ? -3.998 -1.749 -11.239 1.00 95.38 81 GLY A C 1
ATOM 631 O O . GLY A 1 81 ? -4.738 -2.052 -10.301 1.00 95.38 81 GLY A O 1
ATOM 632 N N . ASP A 1 82 ? -2.687 -1.969 -11.194 1.00 95.56 82 ASP A N 1
ATOM 633 C CA . ASP A 1 82 ? -1.980 -2.499 -10.025 1.00 95.56 82 ASP A CA 1
ATOM 634 C C . ASP A 1 82 ? -2.081 -1.538 -8.845 1.00 95.56 82 ASP A C 1
ATOM 636 O O . ASP A 1 82 ? -2.455 -1.937 -7.735 1.00 95.56 82 ASP A O 1
ATOM 640 N N . VAL A 1 83 ? -1.841 -0.250 -9.101 1.00 95.69 83 VAL A N 1
ATOM 641 C CA . VAL A 1 83 ? -1.979 0.811 -8.099 1.00 95.69 83 VAL A CA 1
ATOM 642 C C . VAL A 1 83 ? -3.420 0.909 -7.595 1.00 95.69 83 VAL A C 1
ATOM 644 O O . VAL A 1 83 ? -3.642 0.991 -6.384 1.00 95.69 83 VAL A O 1
ATOM 647 N N . LEU A 1 84 ? -4.409 0.852 -8.492 1.00 96.50 84 LEU A N 1
ATOM 648 C CA . LEU A 1 84 ? -5.826 0.905 -8.136 1.00 96.50 84 LEU A CA 1
ATOM 649 C C . LEU A 1 84 ? -6.237 -0.295 -7.275 1.00 96.50 84 LEU A C 1
ATOM 651 O O . LEU A 1 84 ? -6.846 -0.113 -6.221 1.00 96.50 84 LEU A O 1
ATOM 655 N N . LYS A 1 85 ? -5.859 -1.518 -7.669 1.00 97.94 85 LYS A N 1
ATOM 656 C CA . LYS A 1 85 ? -6.121 -2.735 -6.880 1.00 97.94 85 LYS A CA 1
ATOM 657 C C . LYS A 1 85 ? -5.493 -2.630 -5.489 1.00 97.94 85 LYS A C 1
ATOM 659 O O . LYS A 1 85 ? -6.139 -2.981 -4.501 1.00 97.94 85 LYS A O 1
ATOM 664 N N . ALA A 1 86 ? -4.256 -2.141 -5.399 1.00 98.12 86 ALA A N 1
ATOM 665 C CA . ALA A 1 86 ? -3.552 -1.956 -4.133 1.00 98.12 86 ALA A CA 1
ATOM 666 C C . ALA A 1 86 ? -4.250 -0.936 -3.225 1.00 98.12 86 ALA A C 1
ATOM 668 O O . ALA A 1 86 ? -4.433 -1.184 -2.028 1.00 98.12 86 ALA A O 1
ATOM 669 N N . LEU A 1 87 ? -4.700 0.179 -3.803 1.00 97.94 87 LEU A N 1
ATOM 670 C CA . LEU A 1 87 ? -5.471 1.195 -3.097 1.00 97.94 87 LEU A CA 1
ATOM 671 C C . LEU A 1 87 ? -6.792 0.627 -2.575 1.00 97.94 87 LEU A C 1
ATOM 673 O O . LEU A 1 87 ? -7.063 0.760 -1.385 1.00 97.94 87 LEU A O 1
ATOM 677 N N . CYS A 1 88 ? -7.573 -0.067 -3.407 1.00 98.31 88 CYS A N 1
ATOM 678 C CA . CYS A 1 88 ? -8.834 -0.684 -2.985 1.00 98.31 88 CYS A CA 1
ATOM 679 C C . CYS A 1 88 ? -8.636 -1.661 -1.817 1.00 98.31 88 CYS A C 1
ATOM 681 O O . CYS A 1 88 ? -9.327 -1.549 -0.805 1.00 98.31 88 CYS A O 1
ATOM 683 N N . ARG A 1 89 ? -7.647 -2.561 -1.910 1.00 98.50 89 ARG A N 1
ATOM 684 C CA . ARG A 1 89 ? -7.305 -3.507 -0.830 1.00 98.50 89 ARG A CA 1
ATOM 685 C C . ARG A 1 89 ? -6.893 -2.780 0.452 1.00 98.50 89 ARG A C 1
ATOM 687 O O . ARG A 1 89 ? -7.308 -3.161 1.541 1.00 98.50 89 ARG A O 1
ATOM 694 N N . THR A 1 90 ? -6.089 -1.722 0.332 1.00 98.62 90 THR A N 1
ATOM 695 C CA . THR A 1 90 ? -5.633 -0.931 1.485 1.00 98.62 90 THR A CA 1
ATOM 696 C C . THR A 1 90 ? -6.799 -0.223 2.172 1.00 98.62 90 THR A C 1
ATOM 698 O O . THR A 1 90 ? -6.908 -0.252 3.398 1.00 98.62 90 THR A O 1
ATOM 701 N N . LEU A 1 91 ? -7.685 0.405 1.396 1.00 97.88 91 LEU A N 1
ATOM 702 C CA . LEU A 1 91 ? -8.876 1.068 1.924 1.00 97.88 91 LEU A CA 1
ATOM 703 C C . LEU A 1 91 ? -9.802 0.063 2.611 1.00 97.88 91 LEU A C 1
ATOM 705 O O . LEU A 1 91 ? -10.302 0.351 3.692 1.00 97.88 91 LEU A O 1
ATOM 709 N N . GLU A 1 92 ? -9.970 -1.131 2.043 1.00 97.12 92 GLU A N 1
ATOM 710 C CA . GLU A 1 92 ? -10.759 -2.200 2.655 1.00 97.12 92 GLU A CA 1
ATOM 711 C C . GLU A 1 92 ? -10.193 -2.652 4.007 1.00 97.12 92 GLU A C 1
ATOM 713 O O . GLU A 1 92 ? -10.939 -2.729 4.983 1.00 97.12 92 GLU A O 1
ATOM 718 N N . LEU A 1 93 ? -8.877 -2.870 4.109 1.00 97.75 93 LEU A N 1
ATOM 719 C CA . LEU A 1 93 ? -8.225 -3.191 5.386 1.00 97.75 93 LEU A CA 1
ATOM 720 C C . LEU A 1 93 ? -8.438 -2.086 6.428 1.00 97.75 93 LEU A C 1
ATOM 722 O O . LEU A 1 93 ? -8.737 -2.371 7.585 1.00 97.75 93 LEU A O 1
ATOM 726 N N . ARG A 1 94 ? -8.327 -0.820 6.017 1.00 97.69 94 ARG A N 1
ATOM 727 C CA . ARG A 1 94 ? -8.532 0.336 6.901 1.00 97.69 94 ARG A CA 1
ATOM 728 C C . ARG A 1 94 ? -9.985 0.482 7.349 1.00 97.69 94 ARG A C 1
ATOM 730 O O . ARG A 1 94 ? -10.211 0.839 8.501 1.00 97.69 94 ARG A O 1
ATOM 737 N N . MET A 1 95 ? -10.952 0.198 6.475 1.00 96.62 95 MET A N 1
ATOM 738 C CA . MET A 1 95 ? -12.375 0.161 6.835 1.00 96.62 95 MET A CA 1
ATOM 739 C C . MET A 1 95 ? -12.646 -0.949 7.853 1.00 96.62 95 MET A C 1
ATOM 741 O O . MET A 1 95 ? -13.208 -0.671 8.904 1.00 96.62 95 MET A O 1
ATOM 745 N N . ARG A 1 96 ? -12.152 -2.173 7.612 1.00 95.38 96 ARG A N 1
ATOM 746 C CA . ARG A 1 96 ? -12.288 -3.301 8.557 1.00 95.38 96 ARG A CA 1
ATOM 747 C C . ARG A 1 96 ? -11.635 -3.031 9.915 1.00 95.38 96 ARG A C 1
ATOM 749 O O . ARG A 1 96 ? -12.088 -3.546 10.928 1.00 95.38 96 ARG A O 1
ATOM 756 N N . ALA A 1 97 ? -10.573 -2.229 9.941 1.00 95.94 97 ALA A N 1
ATOM 757 C CA . ALA A 1 97 ? -9.912 -1.797 11.169 1.00 95.94 97 ALA A CA 1
ATOM 758 C C . ALA A 1 97 ? -10.581 -0.582 11.846 1.00 95.94 97 ALA A C 1
ATOM 760 O O . ALA A 1 97 ? -10.068 -0.091 12.850 1.00 95.94 97 ALA A O 1
ATOM 761 N N . GLY A 1 98 ? -11.678 -0.050 11.292 1.00 95.75 98 GLY A N 1
ATOM 762 C CA . GLY A 1 98 ? -12.385 1.122 11.820 1.00 95.75 98 GLY A CA 1
ATOM 763 C C . GLY A 1 98 ? -11.649 2.457 11.637 1.00 95.75 98 GLY A C 1
ATOM 764 O O . GLY A 1 98 ? -12.047 3.466 12.219 1.00 95.75 98 GLY A O 1
ATOM 765 N N . LEU A 1 99 ? -10.580 2.487 10.832 1.00 96.06 99 LEU A N 1
ATOM 766 C CA . LEU A 1 99 ? -9.764 3.681 10.565 1.00 96.06 99 LEU A CA 1
ATOM 767 C C . LEU A 1 99 ? -10.361 4.579 9.477 1.00 96.06 99 LEU A C 1
ATOM 769 O O . LEU A 1 99 ? -10.002 5.752 9.371 1.00 96.06 99 LEU A O 1
ATOM 773 N N . ILE A 1 100 ? -11.253 4.026 8.657 1.00 95.62 100 ILE A N 1
ATOM 774 C CA . ILE A 1 100 ? -12.074 4.759 7.696 1.00 95.62 100 ILE A CA 1
ATOM 775 C C . ILE A 1 100 ? -13.524 4.447 8.023 1.00 95.62 100 ILE A C 1
ATOM 777 O O . ILE A 1 100 ? -13.932 3.292 7.981 1.00 95.62 100 ILE A O 1
ATOM 781 N N . GLN A 1 101 ? -14.302 5.490 8.288 1.00 94.44 101 GLN A N 1
ATOM 782 C CA . GLN A 1 101 ? -15.732 5.374 8.532 1.00 94.44 101 GLN A CA 1
ATOM 783 C C . GLN A 1 101 ? -16.482 6.073 7.408 1.00 94.44 101 GLN A C 1
ATOM 785 O O . GLN A 1 101 ? -16.208 7.229 7.080 1.00 94.44 101 GLN A O 1
ATOM 790 N N . VAL A 1 102 ? -17.441 5.366 6.821 1.00 94.38 102 VAL A N 1
ATOM 791 C CA . VAL A 1 102 ? -18.321 5.910 5.790 1.00 94.38 102 VAL A CA 1
ATOM 792 C C . VAL A 1 102 ? -19.704 6.066 6.399 1.00 94.38 102 VAL A C 1
ATOM 794 O O . VAL A 1 102 ? -20.289 5.113 6.910 1.00 94.38 102 VAL A O 1
ATOM 797 N N . LYS A 1 103 ? -20.237 7.289 6.359 1.00 96.50 103 LYS A N 1
ATOM 798 C CA . LYS A 1 103 ? -21.560 7.602 6.905 1.00 96.50 103 LYS A CA 1
ATOM 799 C C . LYS A 1 103 ? -22.621 6.684 6.285 1.00 96.50 103 LYS A C 1
ATOM 801 O O . LYS A 1 103 ? -22.794 6.678 5.072 1.00 96.50 103 LYS A O 1
ATOM 806 N N . GLY A 1 104 ? -23.351 5.960 7.132 1.00 94.12 104 GLY A N 1
ATOM 807 C CA . GLY A 1 104 ? -24.419 5.046 6.713 1.00 94.12 104 GLY A CA 1
ATOM 808 C C . GLY A 1 104 ? -23.959 3.630 6.354 1.00 94.12 104 GLY A C 1
ATOM 809 O O . GLY A 1 104 ? -24.816 2.783 6.123 1.00 94.12 104 GLY A O 1
ATOM 810 N N . MET A 1 105 ? -22.651 3.343 6.348 1.00 90.25 105 MET A N 1
ATOM 811 C CA . MET A 1 105 ? -22.151 1.969 6.262 1.00 90.25 105 MET A CA 1
ATOM 812 C C . MET A 1 105 ? -21.969 1.380 7.669 1.00 90.25 105 MET A C 1
ATOM 814 O O . MET A 1 105 ? -21.396 2.058 8.532 1.00 90.25 105 MET A O 1
ATOM 818 N N . PRO A 1 106 ? -22.434 0.139 7.915 1.00 82.06 106 PRO A N 1
ATOM 819 C CA . PRO A 1 106 ? -22.134 -0.562 9.156 1.00 82.06 106 PRO A CA 1
ATOM 820 C C . PRO A 1 106 ? -20.622 -0.780 9.278 1.00 82.06 106 PRO A C 1
ATOM 822 O O . PRO A 1 106 ? -19.926 -0.896 8.266 1.00 82.06 106 PRO A O 1
ATOM 825 N N . GLN A 1 107 ? -20.141 -0.770 10.519 1.00 70.81 107 GLN A N 1
ATOM 826 C CA . GLN A 1 107 ? -18.734 -0.978 10.864 1.00 70.81 107 GLN A CA 1
ATOM 827 C C . GLN A 1 107 ? -18.488 -2.447 11.189 1.00 70.81 107 GLN A C 1
ATOM 829 O O . GLN A 1 107 ? -19.352 -3.027 11.887 1.00 70.81 107 GLN A O 1
#

pLDDT: mean 92.22, std 7.77, range [66.5, 98.62]

Secondary structure (DSSP, 8-state):
--SGGG--HHHHHHTTTPPPSS--TTT----TT-TT-EEEE--SS---TTPPPPGGGEEEE-HHHHHHHTTS-TT----HHHHHHHHHHHHHHHHHTTSS--TTS--